Protein AF-A0A924MXW9-F1 (afdb_monomer_lite)

Secondary structure (DSSP, 8-state):
-PPP-TTTTT-SS--S-TTTTT-SS-SSS--HHHHHHHHHHHHHHH-SS-SS---TTTSPPPHHHHHHHSPP-PPP---

Radius of gyration: 17.21 Å; chains: 1; bounding box: 49×28×44 Å

Foldseek 3Di:
DDDQAACQQPDLDNDRCLQCVLPPVNPSDHDPVSVVVSVVVVQVQQPPVPPSDHDPVSGDDGNNNVVVPPDPDDPPPDD

Sequence (79 aa):
GGMLQGAAPYGLLNEPQPVMGADSDFDRRISRDEAIRAARSRFTLLDSDGDGRLRLAELPRTPAQGRGEDPPRTPPTRR

pLDDT: mean 88.6, std 13.42, range [46.75, 98.56]

Structure (mmCIF, N/CA/C/O backbone):
data_AF-A0A924MXW9-F1
#
_entry.id   AF-A0A924MXW9-F1
#
loop_
_atom_site.group_PDB
_atom_site.id
_atom_site.type_symbol
_atom_site.label_atom_id
_atom_site.label_alt_id
_atom_site.label_comp_id
_atom_site.label_asym_id
_atom_site.label_entity_id
_atom_site.label_seq_id
_atom_site.pdbx_PDB_ins_code
_atom_site.Cartn_x
_atom_site.Cartn_y
_atom_site.Cartn_z
_atom_site.occupancy
_atom_site.B_iso_or_equiv
_atom_site.auth_seq_id
_atom_site.auth_comp_id
_atom_site.auth_asym_id
_atom_site.auth_atom_id
_atom_site.pdbx_PDB_model_num
ATOM 1 N N . GLY A 1 1 ? 14.847 7.848 -16.299 1.00 46.75 1 GLY A N 1
ATOM 2 C CA . GLY A 1 1 ? 14.055 6.782 -15.657 1.00 46.75 1 GLY A CA 1
ATOM 3 C C . GLY A 1 1 ? 14.210 6.914 -14.160 1.00 46.75 1 GLY A C 1
ATOM 4 O O . GLY A 1 1 ? 15.345 6.942 -13.704 1.00 46.75 1 GLY A O 1
ATOM 5 N N . GLY A 1 2 ? 13.115 7.108 -13.424 1.00 61.53 2 GLY A N 1
ATOM 6 C CA . GLY A 1 2 ? 13.162 7.349 -11.979 1.00 61.53 2 GLY A CA 1
ATOM 7 C C . GLY A 1 2 ? 13.667 6.123 -11.220 1.00 61.53 2 GLY A C 1
ATOM 8 O O . GLY A 1 2 ? 13.187 5.015 -11.447 1.00 61.53 2 GLY A O 1
ATOM 9 N N . MET A 1 3 ? 14.655 6.311 -10.345 1.00 74.00 3 MET A N 1
ATOM 10 C CA . MET A 1 3 ? 15.103 5.261 -9.430 1.00 74.00 3 MET A CA 1
ATOM 11 C C . MET A 1 3 ? 13.954 4.887 -8.486 1.00 74.00 3 MET A C 1
ATOM 13 O O . MET A 1 3 ? 13.303 5.771 -7.932 1.00 74.00 3 MET A O 1
ATOM 17 N N . LEU A 1 4 ? 13.713 3.584 -8.307 1.00 80.75 4 LEU A N 1
ATOM 18 C CA . LEU A 1 4 ? 12.808 3.076 -7.272 1.00 80.75 4 LEU A CA 1
ATOM 19 C C . LEU A 1 4 ? 13.329 3.511 -5.897 1.00 80.75 4 LEU A C 1
ATOM 21 O O . LEU A 1 4 ? 14.525 3.386 -5.635 1.00 80.75 4 LEU A O 1
ATOM 25 N N . GLN A 1 5 ? 12.445 4.008 -5.036 1.00 87.31 5 GLN A N 1
ATOM 26 C CA . GLN A 1 5 ? 12.801 4.557 -3.726 1.00 87.31 5 GLN A CA 1
ATOM 27 C C . GLN A 1 5 ? 12.184 3.739 -2.594 1.00 87.31 5 GLN A C 1
ATOM 29 O O . GLN A 1 5 ? 11.090 3.191 -2.735 1.00 87.31 5 GLN A O 1
ATOM 34 N N . GLY A 1 6 ? 12.883 3.695 -1.459 1.00 88.88 6 GLY A N 1
ATOM 35 C CA . GLY A 1 6 ? 12.406 3.023 -0.254 1.00 88.88 6 GLY A CA 1
ATOM 36 C C . GLY A 1 6 ? 12.084 1.547 -0.499 1.00 88.88 6 GLY A C 1
ATOM 37 O O . GLY A 1 6 ? 12.894 0.814 -1.066 1.00 88.88 6 GLY A O 1
ATOM 38 N N . ALA A 1 7 ? 10.894 1.121 -0.077 1.00 89.69 7 ALA A N 1
ATOM 39 C CA . ALA A 1 7 ? 10.450 -0.270 -0.167 1.00 89.69 7 ALA A CA 1
ATOM 40 C C . ALA A 1 7 ? 9.949 -0.685 -1.565 1.00 89.69 7 ALA A C 1
ATOM 42 O O . ALA A 1 7 ? 9.767 -1.878 -1.811 1.00 89.69 7 ALA A O 1
ATOM 43 N N . ALA A 1 8 ? 9.771 0.260 -2.497 1.00 89.38 8 ALA A N 1
ATOM 44 C CA . ALA A 1 8 ? 9.178 0.006 -3.813 1.00 89.3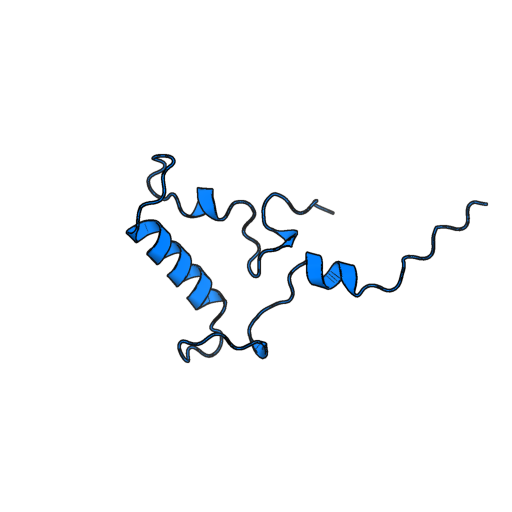8 8 ALA A CA 1
ATOM 45 C C . ALA A 1 8 ? 9.810 -1.155 -4.621 1.00 89.38 8 ALA A C 1
ATOM 47 O O . ALA A 1 8 ? 9.064 -1.860 -5.294 1.00 89.38 8 ALA A O 1
ATOM 48 N N . PRO A 1 9 ? 11.135 -1.432 -4.578 1.00 90.50 9 PRO A N 1
ATOM 49 C CA . PRO A 1 9 ? 11.704 -2.584 -5.286 1.00 90.50 9 PRO A CA 1
ATOM 50 C C . PRO A 1 9 ? 11.184 -3.948 -4.822 1.00 90.50 9 PRO A C 1
ATOM 52 O O . PRO A 1 9 ? 11.237 -4.904 -5.592 1.00 90.50 9 PRO A O 1
ATOM 55 N N . TYR A 1 10 ? 10.719 -4.040 -3.578 1.00 91.00 10 TYR A N 1
ATOM 56 C CA . TYR A 1 10 ? 10.319 -5.288 -2.926 1.00 91.00 10 TYR A CA 1
ATOM 57 C C . TYR A 1 10 ? 8.806 -5.371 -2.689 1.00 91.00 10 TYR A C 1
ATOM 59 O O . TYR A 1 10 ? 8.308 -6.416 -2.281 1.00 91.00 10 TYR A O 1
ATOM 67 N N . GLY A 1 11 ? 8.078 -4.278 -2.922 1.00 91.94 11 GLY A N 1
ATOM 68 C CA . GLY A 1 11 ? 6.632 -4.221 -2.767 1.00 91.94 11 GLY A CA 1
ATOM 69 C C . GLY A 1 11 ? 5.898 -4.909 -3.915 1.00 91.94 11 GLY A C 1
ATOM 70 O O . GLY A 1 11 ? 6.295 -4.803 -5.076 1.00 91.94 11 GLY A O 1
ATOM 71 N N . LEU A 1 12 ? 4.795 -5.580 -3.579 1.00 94.81 12 LEU A N 1
ATOM 72 C CA . LEU A 1 12 ? 3.780 -6.018 -4.548 1.00 94.81 12 LEU A CA 1
ATOM 73 C C . LEU A 1 12 ? 2.987 -4.819 -5.090 1.00 94.81 12 LEU A C 1
ATOM 75 O O . LEU A 1 12 ? 2.495 -4.836 -6.211 1.00 94.81 12 LEU A O 1
ATOM 79 N N . LEU A 1 13 ? 2.901 -3.754 -4.293 1.00 94.00 13 LEU A N 1
ATOM 80 C CA . LEU A 1 13 ? 2.326 -2.469 -4.663 1.00 94.00 13 LEU A CA 1
ATOM 81 C C . LEU A 1 13 ? 3.439 -1.422 -4.699 1.00 94.00 13 LEU A C 1
ATOM 83 O O . LEU A 1 13 ? 4.398 -1.488 -3.925 1.00 94.00 13 LEU A O 1
ATOM 87 N N . ASN A 1 14 ? 3.310 -0.440 -5.591 1.00 90.25 14 ASN A N 1
ATOM 88 C CA . ASN A 1 14 ? 4.281 0.644 -5.732 1.00 90.25 14 ASN A CA 1
ATOM 89 C C . ASN A 1 14 ? 4.101 1.701 -4.626 1.00 90.25 14 ASN A C 1
ATOM 91 O O . ASN A 1 14 ? 3.734 2.843 -4.891 1.00 90.25 14 ASN A O 1
ATOM 95 N N . GLU A 1 15 ? 4.343 1.299 -3.380 1.00 92.25 15 GLU A N 1
ATOM 96 C CA . GLU A 1 15 ? 4.315 2.151 -2.192 1.00 92.25 15 GLU A CA 1
ATOM 97 C C . GLU A 1 15 ? 5.753 2.374 -1.695 1.00 92.25 15 GLU A C 1
ATOM 99 O O . GLU A 1 15 ? 6.329 1.495 -1.049 1.00 92.25 15 GLU A O 1
ATOM 104 N N . PRO A 1 16 ? 6.373 3.538 -1.963 1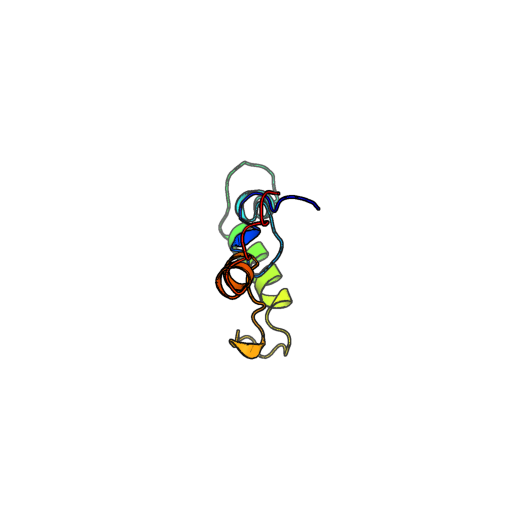.00 91.75 16 PRO A N 1
ATOM 105 C CA . PRO A 1 16 ? 7.760 3.785 -1.566 1.00 91.75 16 PRO A CA 1
ATOM 106 C C . PRO A 1 16 ? 7.977 3.772 -0.049 1.00 91.75 16 PRO A C 1
ATOM 108 O O . PRO A 1 16 ? 9.035 3.348 0.417 1.00 91.75 16 PRO A O 1
ATOM 111 N N . GLN A 1 17 ? 6.984 4.232 0.719 1.00 94.00 17 GLN A N 1
ATOM 112 C CA . GLN A 1 17 ? 7.055 4.399 2.174 1.00 94.00 17 GLN A CA 1
ATOM 113 C C . GLN A 1 17 ? 5.833 3.758 2.860 1.00 94.00 17 GLN A C 1
ATOM 115 O O . GLN A 1 17 ? 4.972 4.473 3.366 1.00 94.00 17 GLN A O 1
ATOM 120 N N . PRO A 1 18 ? 5.716 2.419 2.892 1.00 93.62 18 PRO A N 1
ATOM 121 C CA . PRO A 1 18 ? 4.491 1.737 3.327 1.00 93.62 18 PRO A CA 1
ATOM 122 C C . PRO A 1 18 ? 4.187 1.899 4.823 1.00 93.62 18 PRO A C 1
ATOM 124 O O . PRO A 1 18 ? 3.029 1.773 5.221 1.00 93.62 18 PRO A O 1
ATOM 127 N N . VAL 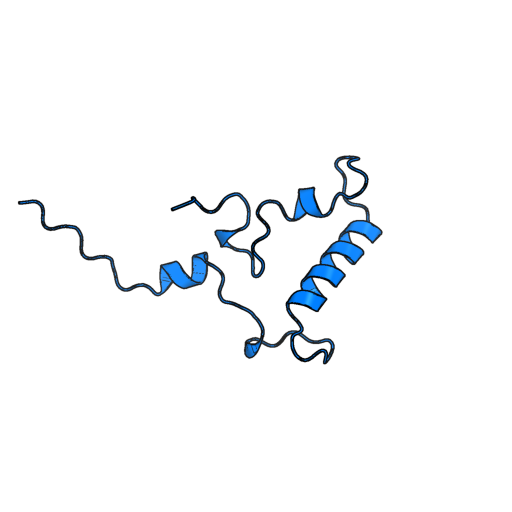A 1 19 ? 5.214 2.175 5.639 1.00 94.31 19 VAL A N 1
ATOM 128 C CA . VAL A 1 19 ? 5.067 2.474 7.072 1.00 94.31 19 VAL A CA 1
ATOM 129 C C . VAL A 1 19 ? 4.561 3.902 7.254 1.00 94.31 19 VAL A C 1
ATOM 131 O O . VAL A 1 19 ? 3.481 4.083 7.790 1.00 94.31 19 VAL A O 1
ATOM 134 N N . MET A 1 20 ? 5.277 4.908 6.738 1.00 95.12 20 MET A N 1
ATOM 135 C CA . MET A 1 20 ? 4.838 6.309 6.852 1.00 95.12 20 MET A CA 1
ATOM 136 C C . MET A 1 20 ? 3.491 6.559 6.167 1.00 95.12 20 MET A C 1
ATOM 138 O O . MET A 1 20 ? 2.700 7.341 6.662 1.00 95.12 20 MET A O 1
ATOM 142 N N . GLY A 1 21 ? 3.200 5.885 5.052 1.00 94.94 21 GLY A N 1
ATOM 143 C CA . GLY A 1 21 ? 1.907 6.000 4.374 1.00 94.94 21 GLY A CA 1
ATOM 144 C C . GLY A 1 21 ? 0.739 5.353 5.126 1.00 94.94 21 GLY A C 1
ATOM 145 O O . GLY A 1 21 ? -0.406 5.565 4.740 1.00 94.94 21 GLY A O 1
ATOM 146 N N . ALA A 1 22 ? 1.007 4.548 6.160 1.00 97.44 22 ALA A N 1
ATOM 147 C CA . ALA A 1 22 ? -0.026 3.978 7.024 1.00 97.44 22 ALA A CA 1
ATOM 148 C C . ALA A 1 22 ? -0.333 4.859 8.250 1.00 97.44 22 ALA A C 1
ATOM 150 O O . ALA A 1 22 ? -1.440 4.756 8.772 1.00 97.44 22 ALA A O 1
ATOM 151 N N . ASP A 1 23 ? 0.611 5.707 8.671 1.00 98.12 23 ASP A N 1
ATOM 152 C CA . ASP A 1 23 ? 0.444 6.719 9.723 1.00 98.12 23 ASP A CA 1
ATOM 153 C C . ASP A 1 23 ? -0.470 7.831 9.188 1.00 98.12 23 ASP A C 1
ATOM 155 O O . ASP A 1 23 ? -0.068 8.668 8.379 1.00 98.12 23 ASP A O 1
ATOM 159 N N . SER A 1 24 ? -1.748 7.759 9.550 1.00 96.75 24 SER A N 1
ATOM 160 C CA . SER A 1 24 ? -2.804 8.597 8.981 1.00 96.75 24 SER A CA 1
ATOM 161 C C . SER A 1 24 ? -3.087 9.841 9.809 1.00 96.75 24 SER A C 1
ATOM 163 O O . SER A 1 24 ? -3.614 10.818 9.270 1.00 96.75 24 SER A O 1
ATOM 165 N N . ASP A 1 25 ? -2.758 9.802 11.100 1.00 97.50 25 ASP A N 1
ATOM 166 C CA . ASP A 1 25 ? -2.871 10.942 12.005 1.00 97.50 25 ASP A CA 1
ATOM 167 C C . ASP A 1 25 ? -1.549 11.714 12.179 1.00 97.50 25 ASP A C 1
ATOM 169 O O . ASP A 1 25 ? -1.545 12.795 12.774 1.00 97.50 25 ASP A O 1
ATOM 173 N N . PHE A 1 26 ? -0.469 11.236 11.553 1.00 96.75 26 PHE A N 1
ATOM 174 C CA . PHE A 1 26 ? 0.861 11.841 11.519 1.00 96.75 26 PHE A CA 1
ATOM 175 C C . PHE A 1 26 ? 1.525 11.938 12.901 1.00 96.75 26 PHE A C 1
ATOM 177 O O . PHE A 1 26 ? 2.359 12.824 13.139 1.00 96.75 26 PHE A O 1
ATOM 184 N N . ASP A 1 27 ? 1.195 11.029 13.821 1.00 97.69 27 ASP A N 1
ATOM 185 C CA . ASP A 1 27 ? 1.775 10.991 15.166 1.00 97.69 27 ASP A CA 1
ATOM 186 C C . ASP A 1 27 ? 3.154 10.289 15.226 1.00 97.69 27 ASP A C 1
ATOM 188 O O . ASP A 1 27 ? 3.820 10.275 16.276 1.00 97.69 27 ASP A O 1
ATOM 192 N N . ARG A 1 28 ? 3.633 9.789 14.076 1.00 96.81 28 ARG A N 1
ATOM 193 C CA . ARG A 1 28 ? 4.878 9.025 13.875 1.00 96.81 28 ARG A CA 1
ATOM 194 C C . ARG A 1 28 ? 4.874 7.655 14.545 1.00 96.81 28 ARG A C 1
ATOM 196 O O . ARG A 1 28 ? 5.942 7.082 14.793 1.00 96.81 28 ARG A O 1
ATOM 203 N N . ARG A 1 29 ? 3.698 7.119 14.842 1.00 97.69 29 ARG A N 1
ATOM 204 C CA . ARG A 1 29 ? 3.462 5.744 15.269 1.00 97.69 29 ARG A CA 1
ATOM 205 C C . ARG A 1 29 ? 2.481 5.103 14.299 1.00 97.69 29 ARG A C 1
ATOM 207 O O . ARG A 1 29 ? 1.991 5.711 13.365 1.00 97.69 29 ARG A O 1
ATOM 214 N N . ILE A 1 30 ? 2.285 3.805 14.488 1.00 97.81 30 ILE A N 1
ATOM 215 C CA . ILE A 1 30 ? 1.253 3.065 13.779 1.00 97.81 30 ILE A CA 1
ATOM 216 C C . ILE A 1 30 ? 0.381 2.426 14.836 1.00 97.81 30 ILE A C 1
ATOM 218 O O . ILE A 1 30 ? 0.812 1.518 15.556 1.00 97.81 30 ILE A O 1
ATOM 222 N N . SER A 1 31 ? -0.848 2.909 14.930 1.00 98.56 31 SER A N 1
ATOM 223 C CA . SER A 1 31 ? -1.876 2.264 15.727 1.00 98.56 31 SER A CA 1
ATOM 224 C C . SER A 1 31 ? -2.331 0.953 15.076 1.00 98.56 31 SER A C 1
ATOM 226 O O . SER A 1 31 ? -2.135 0.688 13.884 1.00 98.56 31 SER A O 1
ATOM 228 N N . ARG A 1 32 ? -2.993 0.100 15.865 1.00 98.38 32 ARG A N 1
ATOM 229 C CA . ARG A 1 32 ? -3.581 -1.146 15.354 1.00 98.38 32 ARG A CA 1
ATOM 230 C C . ARG A 1 32 ? -4.594 -0.878 14.237 1.00 98.38 32 ARG A C 1
ATOM 232 O O . ARG A 1 32 ? -4.630 -1.622 13.259 1.00 98.38 32 ARG A O 1
ATOM 239 N N . ASP A 1 33 ? -5.404 0.163 14.382 1.00 98.56 33 ASP A N 1
ATOM 240 C CA . ASP A 1 33 ? -6.456 0.484 13.419 1.00 98.56 33 ASP A CA 1
ATOM 241 C C . ASP A 1 33 ? -5.881 1.012 12.104 1.00 98.56 33 ASP A C 1
ATOM 243 O O . ASP A 1 33 ? -6.380 0.662 11.034 1.00 98.56 33 ASP A O 1
ATOM 247 N N . GLU A 1 34 ? -4.784 1.763 12.157 1.00 98.50 34 GLU A N 1
ATOM 248 C CA . GLU A 1 34 ? -4.038 2.196 10.974 1.00 98.50 34 GLU A CA 1
ATOM 249 C C . GLU A 1 34 ? -3.395 1.033 10.236 1.00 98.50 34 GLU A C 1
ATOM 251 O O . GLU A 1 34 ? -3.570 0.900 9.022 1.00 98.50 34 GLU A O 1
ATOM 256 N N . ALA A 1 35 ? -2.734 0.131 10.967 1.00 98.00 35 ALA A N 1
ATOM 257 C CA . ALA A 1 35 ? -2.180 -1.084 10.383 1.00 98.00 35 ALA A CA 1
ATOM 258 C C . ALA A 1 35 ? -3.269 -1.912 9.681 1.00 98.00 35 ALA A C 1
ATOM 260 O O . ALA A 1 35 ? -3.081 -2.353 8.546 1.00 98.00 35 ALA A O 1
ATOM 261 N N . ILE A 1 36 ? -4.433 -2.083 10.321 1.00 98.44 36 ILE A N 1
ATOM 262 C CA . ILE A 1 36 ? -5.572 -2.813 9.747 1.00 98.44 36 ILE A CA 1
ATOM 263 C C . ILE A 1 36 ? -6.136 -2.092 8.522 1.00 98.44 36 ILE A C 1
ATOM 265 O O . ILE A 1 36 ? -6.413 -2.741 7.513 1.00 98.44 36 ILE A O 1
ATOM 269 N N . ARG A 1 37 ? -6.314 -0.768 8.579 1.00 98.44 37 ARG A N 1
ATOM 270 C CA . ARG A 1 37 ? -6.824 0.027 7.454 1.00 98.44 37 ARG A CA 1
ATOM 271 C C . ARG A 1 37 ? -5.898 -0.082 6.247 1.00 98.44 37 ARG A C 1
ATOM 273 O O . ARG A 1 37 ? -6.369 -0.352 5.142 1.00 98.44 37 ARG A O 1
ATOM 280 N N . ALA A 1 38 ? -4.596 0.071 6.464 1.00 97.88 38 ALA A N 1
ATOM 281 C CA . ALA A 1 38 ? -3.605 -0.018 5.406 1.00 97.88 38 ALA A CA 1
ATOM 282 C C . ALA A 1 38 ? -3.531 -1.443 4.826 1.00 97.88 38 ALA A C 1
ATOM 284 O O . ALA A 1 38 ? -3.515 -1.607 3.609 1.00 97.88 38 ALA A O 1
ATOM 285 N N . ALA A 1 39 ? -3.573 -2.481 5.670 1.00 97.38 39 ALA A N 1
ATOM 286 C CA . ALA A 1 39 ? -3.623 -3.872 5.216 1.00 97.38 39 ALA A CA 1
ATOM 287 C C . ALA A 1 39 ? -4.874 -4.168 4.375 1.00 97.38 39 ALA A C 1
ATOM 289 O O . ALA A 1 39 ? -4.752 -4.763 3.310 1.00 97.38 39 ALA A O 1
ATOM 290 N N . ARG A 1 40 ? -6.059 -3.711 4.807 1.00 98.06 40 ARG A N 1
ATOM 291 C CA . ARG A 1 40 ? -7.313 -3.875 4.052 1.00 98.06 40 ARG A CA 1
ATOM 292 C C . ARG A 1 40 ? -7.247 -3.205 2.686 1.00 98.06 40 ARG A C 1
ATOM 294 O O . ARG A 1 40 ? -7.573 -3.844 1.698 1.00 98.06 40 ARG A O 1
ATOM 301 N N . SER A 1 41 ? -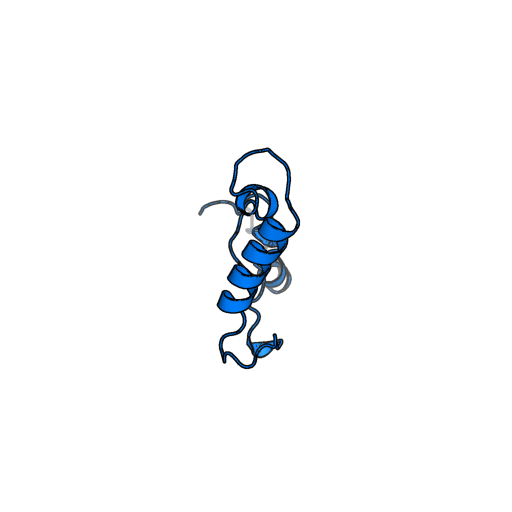6.778 -1.958 2.631 1.00 97.50 41 SER A N 1
ATOM 302 C CA . SER A 1 41 ? -6.622 -1.223 1.370 1.00 97.50 41 SER A CA 1
ATOM 303 C C . SER A 1 41 ? -5.734 -1.989 0.383 1.00 97.50 41 SER A C 1
ATOM 305 O O . SER A 1 41 ? -6.129 -2.251 -0.749 1.00 97.50 41 SER A O 1
ATOM 307 N N . ARG A 1 42 ? -4.562 -2.441 0.844 1.00 97.31 42 ARG A N 1
ATOM 308 C CA . ARG A 1 42 ? -3.616 -3.214 0.026 1.00 97.31 42 ARG A CA 1
ATOM 309 C C . ARG A 1 42 ? -4.183 -4.556 -0.410 1.00 97.31 42 ARG A C 1
ATOM 311 O O . ARG A 1 42 ? -3.985 -4.948 -1.551 1.00 97.31 42 ARG A O 1
ATOM 318 N N . PHE A 1 43 ? -4.881 -5.246 0.488 1.00 98.00 43 PHE A N 1
ATOM 319 C CA . PHE A 1 43 ? -5.520 -6.518 0.185 1.00 98.00 43 PHE A CA 1
ATOM 320 C C . PHE A 1 43 ? -6.558 -6.351 -0.922 1.00 98.00 43 PHE A C 1
ATOM 322 O O . PHE A 1 43 ? -6.486 -7.058 -1.911 1.00 98.00 43 PHE A O 1
ATOM 329 N N . THR A 1 44 ? -7.447 -5.362 -0.817 1.00 97.75 44 THR A N 1
ATOM 330 C CA . THR A 1 44 ? -8.459 -5.068 -1.844 1.00 97.75 44 THR A CA 1
ATOM 331 C C . THR A 1 44 ? -7.854 -4.697 -3.199 1.00 97.75 44 THR A C 1
ATOM 333 O O . THR A 1 44 ? -8.470 -4.947 -4.226 1.00 97.75 44 THR A O 1
ATOM 336 N N . LEU A 1 45 ? -6.653 -4.111 -3.229 1.00 96.94 45 LEU A N 1
ATOM 337 C CA . LEU A 1 45 ? -5.938 -3.855 -4.485 1.00 96.94 45 LEU A CA 1
ATOM 338 C C . LEU A 1 45 ? -5.344 -5.125 -5.116 1.00 96.94 45 LEU A C 1
ATOM 340 O O . LEU A 1 45 ? -5.084 -5.123 -6.316 1.00 96.94 45 LEU A O 1
ATOM 344 N N . LEU A 1 46 ? -5.075 -6.162 -4.317 1.00 97.62 46 LEU A N 1
ATOM 345 C CA . LEU A 1 46 ? -4.434 -7.406 -4.755 1.00 97.62 46 LEU A CA 1
ATOM 346 C C . LEU A 1 46 ? -5.436 -8.548 -4.997 1.00 97.62 46 LEU A C 1
ATOM 348 O O . LEU A 1 46 ? -5.201 -9.353 -5.887 1.00 97.62 46 LEU A O 1
ATOM 352 N N . ASP A 1 47 ? -6.518 -8.613 -4.222 1.00 97.94 47 ASP A N 1
ATOM 353 C CA . ASP A 1 47 ? -7.621 -9.577 -4.346 1.00 97.94 47 ASP A CA 1
ATOM 354 C C . ASP A 1 47 ? -8.519 -9.161 -5.515 1.00 97.94 47 ASP A C 1
ATOM 356 O O . ASP A 1 47 ? -9.504 -8.433 -5.367 1.00 97.94 47 ASP A O 1
ATOM 360 N N . SER A 1 48 ? -8.081 -9.529 -6.714 1.00 96.62 48 SER A N 1
ATOM 361 C CA . SER A 1 48 ? -8.653 -9.048 -7.970 1.00 96.62 48 SER A CA 1
ATOM 362 C C . SER A 1 48 ? -9.982 -9.715 -8.312 1.00 96.62 48 SER A C 1
ATOM 364 O O . SER A 1 48 ? -10.801 -9.116 -9.016 1.00 96.62 48 SER A O 1
ATOM 366 N N . ASP A 1 49 ? -10.193 -10.941 -7.826 1.00 96.69 49 ASP A N 1
ATOM 367 C CA . ASP A 1 49 ? -11.435 -11.685 -8.013 1.00 96.69 49 ASP A CA 1
ATOM 368 C C . ASP A 1 49 ? -12.439 -11.482 -6.862 1.00 96.69 49 ASP A C 1
ATOM 370 O O . ASP A 1 49 ? -13.631 -11.760 -7.033 1.00 96.69 49 ASP A O 1
ATOM 374 N N . GLY A 1 50 ? -11.995 -10.908 -5.739 1.00 97.62 50 GLY A N 1
ATOM 375 C CA . GLY A 1 50 ? -12.836 -10.569 -4.598 1.00 97.62 50 GLY A CA 1
ATOM 376 C C . GLY A 1 50 ? -13.258 -11.790 -3.781 1.00 97.62 50 GLY A C 1
ATOM 377 O O . GLY A 1 50 ? -14.269 -11.721 -3.072 1.00 97.62 50 GLY A O 1
ATOM 378 N N . ASP A 1 51 ? -12.539 -12.915 -3.888 1.00 97.75 51 ASP A N 1
ATOM 379 C CA . ASP A 1 51 ? -12.838 -14.153 -3.159 1.00 97.75 51 ASP A CA 1
ATOM 380 C C . ASP A 1 51 ? -12.351 -14.128 -1.697 1.00 97.75 51 ASP A C 1
ATOM 382 O O . ASP A 1 51 ? -12.617 -15.062 -0.921 1.00 97.75 51 ASP A O 1
ATOM 386 N N . GLY A 1 52 ? -11.686 -13.040 -1.293 1.00 97.81 52 GLY A N 1
ATOM 387 C CA . GLY A 1 52 ? -11.160 -12.851 0.050 1.00 97.81 52 GLY A CA 1
ATOM 388 C C . GLY A 1 52 ? -9.871 -13.628 0.303 1.00 97.81 52 GLY A C 1
ATOM 389 O O . GLY A 1 52 ? -9.502 -13.831 1.467 1.00 97.81 52 GLY A O 1
ATOM 390 N N . ARG A 1 53 ? -9.173 -14.083 -0.742 1.00 97.75 53 ARG A N 1
ATOM 391 C CA . ARG A 1 53 ? -7.865 -14.746 -0.663 1.00 97.75 53 ARG A CA 1
ATOM 392 C C . ARG A 1 53 ? -6.888 -14.083 -1.629 1.00 97.75 53 ARG A C 1
ATOM 394 O O . ARG A 1 53 ? -7.271 -13.349 -2.516 1.00 97.75 53 ARG A O 1
ATOM 401 N N . LEU A 1 54 ? -5.597 -14.337 -1.412 1.00 97.38 54 LEU A N 1
ATOM 402 C CA . LEU A 1 54 ? -4.557 -13.980 -2.375 1.00 97.38 54 LEU A CA 1
ATOM 403 C C . LEU A 1 54 ? -3.936 -15.255 -2.919 1.00 97.38 54 LEU A C 1
ATOM 405 O O . LEU A 1 54 ? -3.376 -16.066 -2.172 1.00 97.38 54 LEU A O 1
ATOM 409 N N . ARG A 1 55 ? -4.023 -15.425 -4.231 1.00 96.38 55 ARG A N 1
ATOM 410 C CA . ARG A 1 55 ? -3.403 -16.510 -4.985 1.00 96.38 55 ARG A CA 1
ATOM 411 C C . ARG A 1 55 ? -2.201 -15.969 -5.736 1.00 96.38 55 ARG A C 1
ATOM 413 O O . ARG A 1 55 ? -2.157 -14.812 -6.131 1.00 96.38 55 ARG A O 1
ATOM 420 N N . LEU A 1 56 ? -1.234 -16.841 -6.019 1.00 95.25 56 LEU A N 1
ATOM 421 C CA . LEU A 1 56 ? -0.038 -16.451 -6.773 1.00 95.25 56 LEU A CA 1
ATOM 422 C C . LEU A 1 56 ? -0.373 -15.805 -8.130 1.00 95.25 56 LEU A C 1
ATOM 424 O O . LEU A 1 56 ? 0.343 -14.912 -8.560 1.00 95.25 56 LEU A O 1
ATOM 428 N N . ALA A 1 57 ? -1.461 -16.234 -8.777 1.00 94.81 57 ALA A N 1
ATOM 429 C CA . ALA A 1 57 ? -1.914 -15.683 -10.054 1.00 94.81 57 ALA A CA 1
ATOM 430 C C . ALA A 1 57 ? -2.345 -14.205 -9.978 1.00 94.81 57 ALA A C 1
ATOM 432 O O . ALA A 1 57 ? -2.357 -13.533 -11.004 1.00 94.81 57 ALA A O 1
ATOM 433 N N . GLU A 1 58 ? -2.679 -13.707 -8.788 1.00 95.19 58 GLU A N 1
ATOM 434 C CA . GLU A 1 58 ? -3.122 -12.328 -8.558 1.00 95.19 58 GLU A CA 1
ATOM 435 C C . GLU A 1 58 ? -1.967 -11.410 -8.151 1.00 95.19 58 GLU A C 1
ATOM 437 O O . GLU A 1 58 ? -2.036 -10.190 -8.292 1.00 95.19 58 GLU A O 1
ATOM 442 N N . LEU A 1 59 ? -0.877 -11.990 -7.643 1.00 95.88 59 LEU A N 1
ATOM 443 C CA . LEU A 1 59 ? 0.253 -11.219 -7.155 1.00 95.88 59 LEU A CA 1
ATOM 444 C C . LEU A 1 59 ? 1.125 -10.752 -8.327 1.00 95.88 59 LEU A C 1
ATOM 446 O O . LEU A 1 59 ? 1.664 -11.583 -9.067 1.00 95.88 59 LEU A O 1
ATOM 450 N N . PRO A 1 60 ? 1.348 -9.436 -8.488 1.00 94.06 60 PRO A N 1
ATOM 451 C CA . PRO A 1 60 ? 2.310 -8.955 -9.462 1.00 94.06 60 PRO A CA 1
ATOM 452 C C . PRO A 1 60 ? 3.727 -9.357 -9.040 1.00 94.06 60 PRO A C 1
ATOM 454 O O . PRO A 1 60 ? 4.042 -9.494 -7.855 1.00 94.06 60 PRO A O 1
ATOM 457 N N . ARG A 1 61 ? 4.628 -9.482 -10.018 1.00 92.94 61 ARG A N 1
ATOM 458 C CA . ARG A 1 61 ? 6.060 -9.593 -9.720 1.00 92.94 61 ARG A CA 1
ATOM 459 C C . ARG A 1 61 ? 6.566 -8.280 -9.140 1.00 92.94 61 ARG A C 1
ATOM 461 O O . ARG A 1 61 ? 6.284 -7.207 -9.675 1.00 92.94 61 ARG A O 1
ATOM 468 N N . THR A 1 62 ? 7.384 -8.370 -8.099 1.00 93.31 62 THR A N 1
ATOM 469 C CA . THR A 1 62 ? 8.092 -7.198 -7.584 1.00 93.31 62 THR A CA 1
ATOM 470 C C . THR A 1 62 ? 9.160 -6.752 -8.590 1.00 93.31 62 THR A C 1
ATOM 472 O O . THR A 1 62 ? 9.704 -7.574 -9.341 1.00 93.31 62 THR A O 1
ATOM 475 N N . PRO A 1 63 ? 9.541 -5.465 -8.607 1.00 90.62 63 PRO A N 1
ATOM 476 C CA . PRO A 1 63 ? 10.629 -5.009 -9.466 1.00 90.62 63 PRO A CA 1
ATOM 477 C C . PRO A 1 63 ? 11.962 -5.733 -9.218 1.00 90.62 63 PRO A C 1
ATOM 479 O O . PRO A 1 63 ? 12.748 -5.909 -10.149 1.00 90.62 63 PRO A O 1
ATOM 482 N N . ALA A 1 64 ? 12.237 -6.157 -7.982 1.00 89.75 64 ALA A N 1
ATOM 483 C CA . ALA A 1 64 ? 13.420 -6.949 -7.655 1.00 89.75 64 ALA A CA 1
ATOM 484 C C . ALA A 1 64 ? 13.379 -8.344 -8.299 1.00 89.75 64 ALA A C 1
ATOM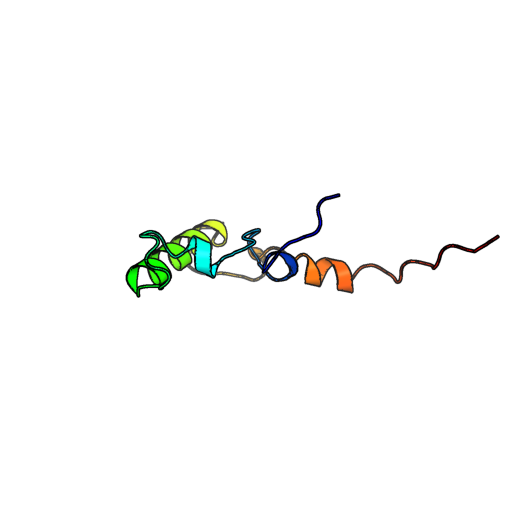 486 O O . ALA A 1 64 ? 14.399 -8.784 -8.827 1.00 89.75 64 ALA A O 1
ATOM 487 N N . GLN A 1 65 ? 12.214 -9.004 -8.323 1.00 89.38 65 GLN A N 1
ATOM 488 C CA . GLN A 1 65 ? 12.043 -10.290 -9.012 1.00 89.38 65 GLN A CA 1
ATOM 489 C C . GLN A 1 65 ? 12.268 -10.150 -10.520 1.00 89.38 65 GLN A C 1
ATOM 491 O O . GLN A 1 65 ? 12.991 -10.954 -11.099 1.00 89.38 65 GLN A O 1
ATOM 496 N N . GLY A 1 66 ? 11.740 -9.088 -11.139 1.00 87.00 66 GLY A N 1
ATOM 497 C CA . GLY A 1 66 ? 11.943 -8.841 -12.571 1.00 87.00 66 GLY A CA 1
ATOM 498 C C . GLY A 1 66 ? 13.414 -8.655 -12.966 1.00 87.00 66 GLY A C 1
ATOM 499 O O . GLY A 1 66 ? 13.815 -9.074 -14.042 1.00 87.00 66 GLY A O 1
ATOM 500 N N . ARG A 1 67 ? 14.247 -8.078 -12.087 1.00 80.00 67 ARG A N 1
ATOM 501 C CA . ARG A 1 67 ? 15.681 -7.850 -12.365 1.00 80.00 67 ARG A CA 1
ATOM 502 C C . ARG A 1 67 ? 16.552 -9.101 -12.266 1.00 80.00 67 ARG A C 1
ATOM 504 O O . ARG A 1 67 ? 17.630 -9.107 -12.848 1.00 80.00 67 ARG A O 1
ATOM 511 N N . GLY A 1 68 ? 16.140 -10.106 -11.492 1.00 67.62 68 GLY A N 1
ATOM 512 C CA . GLY A 1 68 ? 16.893 -11.358 -11.338 1.00 67.62 68 GLY A CA 1
ATOM 513 C C . GLY A 1 68 ? 16.727 -12.323 -12.515 1.00 67.62 68 GLY A C 1
ATOM 514 O O . GLY A 1 68 ? 17.506 -13.261 -12.643 1.00 67.62 68 GLY A O 1
ATOM 515 N N . GLU A 1 69 ? 15.721 -12.084 -13.356 1.00 60.81 69 GLU A N 1
ATOM 516 C CA . GLU A 1 69 ? 15.315 -12.948 -14.470 1.00 60.81 69 GLU A CA 1
ATOM 517 C C . GLU A 1 69 ? 15.781 -12.408 -15.839 1.00 60.81 69 GLU A C 1
ATOM 519 O O . GLU A 1 69 ? 15.762 -13.133 -16.833 1.00 60.81 69 GLU A O 1
ATOM 524 N N . ASP A 1 70 ? 16.249 -11.153 -15.893 1.00 59.25 70 ASP A N 1
ATOM 525 C CA . ASP A 1 70 ? 16.894 -10.594 -17.082 1.00 59.25 70 ASP A CA 1
ATOM 526 C C . ASP A 1 70 ? 18.179 -11.394 -17.389 1.00 59.25 70 ASP A C 1
ATOM 528 O O . ASP A 1 70 ? 19.018 -11.564 -16.494 1.00 59.25 70 ASP A O 1
ATOM 532 N N . PRO A 1 71 ? 18.397 -11.859 -18.639 1.00 57.12 71 PRO A N 1
ATOM 533 C CA . PRO A 1 71 ? 19.668 -12.467 -19.013 1.00 57.12 71 PRO A CA 1
ATOM 534 C C . PRO A 1 71 ? 20.810 -11.490 -18.700 1.00 57.12 71 PRO A C 1
ATOM 536 O O . PRO A 1 71 ? 20.602 -10.270 -18.761 1.00 57.12 71 PRO A O 1
ATOM 539 N N . PRO A 1 72 ? 22.015 -11.990 -18.357 1.00 61.78 72 PRO A N 1
ATOM 540 C CA . PRO A 1 72 ? 23.130 -11.130 -17.989 1.00 61.78 72 PRO A CA 1
ATOM 541 C C . PRO A 1 72 ? 23.294 -10.059 -19.062 1.00 61.78 72 PRO A C 1
ATOM 543 O O . PRO A 1 72 ? 23.485 -10.376 -20.237 1.00 61.78 72 PRO A O 1
ATOM 546 N N . ARG A 1 73 ? 23.176 -8.787 -18.661 1.00 66.94 73 ARG A N 1
ATOM 547 C CA . ARG A 1 73 ? 23.429 -7.663 -19.563 1.00 66.94 73 ARG A CA 1
ATOM 548 C C . ARG A 1 73 ? 24.835 -7.863 -20.102 1.00 66.94 73 ARG A C 1
ATOM 550 O O . ARG A 1 73 ? 25.793 -7.799 -19.332 1.00 66.94 73 ARG A O 1
ATOM 557 N N . THR A 1 74 ? 24.955 -8.145 -21.395 1.00 61.78 74 THR A N 1
ATOM 558 C CA . THR A 1 74 ? 26.252 -8.232 -22.057 1.00 61.78 74 THR A CA 1
ATOM 559 C C . THR A 1 74 ? 26.988 -6.929 -21.747 1.00 61.78 74 THR A C 1
ATOM 561 O O . THR A 1 74 ? 26.428 -5.856 -22.004 1.00 61.78 74 THR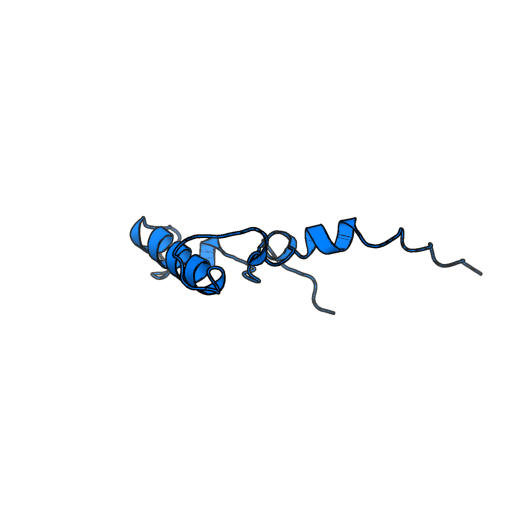 A O 1
ATOM 564 N N . PRO A 1 75 ? 28.184 -6.969 -21.134 1.00 61.88 75 PRO A N 1
ATOM 565 C CA . PRO A 1 75 ? 28.914 -5.744 -20.863 1.00 61.88 75 PRO A CA 1
ATOM 566 C C . PRO A 1 75 ? 29.163 -5.028 -22.197 1.00 61.88 75 PRO A C 1
ATOM 568 O O . PRO A 1 75 ? 29.426 -5.699 -23.201 1.00 61.88 75 PRO A O 1
ATOM 571 N N . PRO A 1 76 ? 29.056 -3.688 -22.252 1.00 62.16 76 PRO A N 1
ATOM 572 C CA . PRO A 1 76 ? 29.331 -2.965 -23.481 1.00 62.16 76 PRO A CA 1
ATOM 573 C C . PRO A 1 76 ? 30.763 -3.283 -23.915 1.00 62.16 76 PRO A C 1
ATOM 575 O O . PRO A 1 76 ? 31.710 -3.072 -23.155 1.00 62.16 76 PRO A O 1
ATOM 578 N N . THR A 1 77 ? 30.926 -3.805 -25.132 1.00 67.12 77 THR A N 1
ATOM 579 C CA . THR A 1 77 ? 32.233 -3.915 -25.785 1.00 67.12 77 THR A CA 1
ATOM 580 C C . THR A 1 77 ? 32.850 -2.525 -25.830 1.00 67.12 77 THR A C 1
ATOM 582 O O . THR A 1 77 ? 32.436 -1.679 -26.623 1.00 67.12 77 THR A O 1
ATOM 585 N N . ARG A 1 78 ? 33.817 -2.280 -24.947 1.00 64.50 78 ARG A N 1
ATOM 586 C CA . ARG A 1 78 ? 34.650 -1.083 -24.975 1.00 64.50 78 ARG A CA 1
ATOM 587 C C . ARG A 1 78 ? 35.517 -1.173 -26.234 1.00 64.50 78 ARG A C 1
ATOM 589 O O . ARG A 1 78 ? 36.379 -2.046 -26.303 1.00 64.50 78 ARG A O 1
ATOM 596 N N . ARG A 1 79 ? 35.214 -0.346 -27.238 1.00 63.66 79 ARG A N 1
ATOM 597 C CA . ARG A 1 79 ? 36.118 -0.071 -28.365 1.00 63.66 79 ARG A CA 1
ATOM 598 C C . ARG A 1 79 ? 37.162 0.955 -27.952 1.00 63.66 79 ARG A C 1
ATOM 600 O O . ARG A 1 79 ? 36.823 1.814 -27.106 1.00 63.66 79 ARG A O 1
#